Protein AF-A0A1G9V5T9-F1 (afdb_monomer_lite)

Organism: NCBI:txid192904

Radius of gyration: 14.19 Å; chains: 1; bounding box: 43×26×29 Å

InterPro domains:
  IPR032675 Leucine-rich repeat domain superfamily [G3DSA:3.80.10.10] (1-64)

pLDDT: mean 84.59, std 15.14, range [39.44, 97.19]

Foldseek 3Di:
DQPQQAAEDEQALHADELVCLVVVLSNVNHQEYHYENYHYDPVSVVVSCVSCVNHHYHHDDDPVCVVVVQVPDPDDPPVVVVVVPD

Sequence (86 aa):
KNLSNLHTLKVYGTDIGDQSIAVFKNLVKLKSLYLWDTNISEVALQELRKASPVLLIDNGIDSAVQPFFVGADSIPKAGDVEQSIQ

Structure (mmCIF, N/CA/C/O backbone):
data_AF-A0A1G9V5T9-F1
#
_entry.id   AF-A0A1G9V5T9-F1
#
loop_
_atom_site.group_PDB
_atom_site.id
_atom_site.type_symbol
_atom_site.label_atom_id
_atom_site.label_alt_id
_atom_site.label_comp_id
_atom_site.label_asym_id
_atom_site.label_entity_id
_atom_site.label_seq_id
_atom_site.pdbx_PDB_ins_code
_atom_site.Cartn_x
_atom_site.Cartn_y
_atom_site.Cartn_z
_atom_site.occupancy
_atom_site.B_iso_or_equiv
_atom_site.auth_seq_id
_atom_site.auth_comp_id
_atom_site.auth_asym_id
_atom_site.auth_atom_id
_atom_site.pdbx_PDB_model_num
ATOM 1 N N . LYS A 1 1 ? 4.250 -16.696 10.773 1.00 56.12 1 LYS A N 1
ATOM 2 C CA . LYS A 1 1 ? 4.710 -15.716 11.792 1.00 56.12 1 LYS A CA 1
ATOM 3 C C . LYS A 1 1 ? 3.759 -14.526 11.755 1.00 56.12 1 LYS A C 1
ATOM 5 O O . LYS A 1 1 ? 3.489 -14.057 10.661 1.00 56.12 1 LYS A O 1
ATOM 10 N N . ASN A 1 2 ? 3.218 -14.089 12.893 1.00 76.00 2 ASN A N 1
ATOM 11 C CA . ASN A 1 2 ? 2.319 -12.934 12.940 1.00 76.00 2 ASN A CA 1
ATOM 12 C C . ASN A 1 2 ? 3.154 -11.656 13.113 1.00 76.00 2 ASN A C 1
ATOM 14 O O . ASN A 1 2 ? 3.854 -11.517 14.114 1.00 76.00 2 ASN A O 1
ATOM 18 N N . LEU A 1 3 ? 3.120 -10.753 12.133 1.00 87.56 3 LEU A N 1
ATOM 19 C CA . LEU A 1 3 ? 3.860 -9.489 12.158 1.00 87.56 3 LEU A CA 1
ATOM 20 C C . LEU A 1 3 ? 3.039 -8.399 12.866 1.00 87.56 3 LEU A C 1
ATOM 22 O O . LEU A 1 3 ? 2.851 -7.301 12.355 1.00 87.56 3 LEU A O 1
ATOM 26 N N . SER A 1 4 ? 2.541 -8.702 14.066 1.00 85.81 4 SER A N 1
ATOM 27 C CA . SER A 1 4 ? 1.601 -7.854 14.816 1.00 85.81 4 SER A CA 1
ATOM 28 C C . SER A 1 4 ? 2.171 -6.502 15.266 1.00 85.81 4 SER A C 1
ATOM 30 O O . SER A 1 4 ? 1.421 -5.652 15.736 1.00 85.81 4 SER A O 1
ATOM 32 N N . ASN A 1 5 ? 3.484 -6.293 15.126 1.00 91.69 5 ASN A N 1
ATOM 33 C CA . ASN A 1 5 ? 4.176 -5.032 15.410 1.00 91.69 5 ASN A CA 1
ATOM 34 C C . ASN A 1 5 ? 4.702 -4.325 14.150 1.00 91.69 5 ASN A C 1
ATOM 36 O O . ASN A 1 5 ? 5.478 -3.377 14.267 1.00 91.69 5 ASN A O 1
ATOM 40 N N . LEU A 1 6 ? 4.325 -4.787 12.955 1.00 94.00 6 LEU A N 1
ATOM 41 C CA . LEU A 1 6 ? 4.740 -4.156 11.708 1.00 94.00 6 LEU A CA 1
ATOM 42 C C . LEU A 1 6 ? 4.031 -2.813 11.534 1.00 94.00 6 LEU A C 1
ATOM 44 O O . LEU A 1 6 ? 2.809 -2.748 11.609 1.00 94.00 6 LEU A O 1
ATOM 48 N N . HIS A 1 7 ? 4.809 -1.762 11.279 1.00 94.81 7 HIS A N 1
ATOM 49 C CA . HIS A 1 7 ? 4.297 -0.407 11.057 1.00 94.81 7 HIS A CA 1
ATOM 50 C C . HIS A 1 7 ? 4.358 0.013 9.586 1.00 94.81 7 HIS A C 1
ATOM 52 O O . HIS A 1 7 ? 3.470 0.725 9.126 1.00 94.81 7 HIS A O 1
ATOM 58 N N . THR A 1 8 ? 5.359 -0.464 8.847 1.00 92.94 8 THR A N 1
ATOM 59 C CA . THR A 1 8 ? 5.568 -0.131 7.436 1.00 92.94 8 THR A CA 1
ATOM 60 C C . THR A 1 8 ? 5.734 -1.410 6.637 1.00 92.94 8 THR A C 1
ATOM 62 O O . THR A 1 8 ? 6.521 -2.277 7.021 1.00 92.94 8 THR A O 1
ATOM 65 N N . LEU A 1 9 ? 5.013 -1.512 5.524 1.00 93.44 9 LEU A N 1
ATOM 66 C CA . LEU A 1 9 ? 5.113 -2.611 4.576 1.00 93.44 9 LEU A CA 1
ATOM 67 C C . LEU A 1 9 ? 5.273 -2.048 3.162 1.00 93.44 9 LEU A C 1
ATOM 69 O O . LEU A 1 9 ? 4.478 -1.224 2.717 1.00 93.44 9 LEU A O 1
ATOM 73 N N . LYS A 1 10 ? 6.312 -2.503 2.465 1.00 91.62 10 LYS A N 1
ATOM 74 C CA . LYS A 1 10 ? 6.586 -2.181 1.065 1.00 91.62 10 LYS A CA 1
ATOM 75 C C . LYS A 1 10 ? 6.506 -3.477 0.269 1.00 91.62 10 LYS A C 1
ATOM 77 O O . LYS A 1 10 ? 7.227 -4.420 0.579 1.00 91.62 10 LYS A O 1
ATOM 82 N N . VAL A 1 11 ? 5.597 -3.531 -0.694 1.00 92.00 11 VAL A N 1
ATOM 83 C CA . VAL A 1 11 ? 5.334 -4.701 -1.552 1.00 92.00 11 VAL A CA 1
ATOM 84 C C . VAL A 1 11 ? 5.184 -4.290 -3.015 1.00 92.00 11 VAL A C 1
ATOM 86 O O . VAL A 1 11 ? 4.611 -5.019 -3.818 1.00 92.00 11 VAL A O 1
ATOM 89 N N . TYR A 1 12 ? 5.666 -3.103 -3.369 1.00 90.00 12 TYR A N 1
ATOM 90 C CA . TYR A 1 12 ? 5.596 -2.620 -4.735 1.00 90.00 12 TYR A CA 1
ATOM 91 C C . TYR A 1 12 ? 6.404 -3.503 -5.697 1.00 90.00 12 TYR A C 1
ATOM 93 O O . TYR A 1 12 ? 7.425 -4.075 -5.312 1.00 90.00 12 TYR A O 1
ATOM 101 N N . GLY A 1 13 ? 5.953 -3.615 -6.947 1.00 88.00 13 GLY A N 1
ATOM 102 C CA . GLY A 1 13 ? 6.598 -4.459 -7.960 1.00 88.00 13 GLY A CA 1
ATOM 103 C C . GLY A 1 13 ? 6.522 -5.962 -7.669 1.00 88.00 13 GLY A C 1
ATOM 104 O O . GLY A 1 13 ? 7.309 -6.728 -8.223 1.00 88.00 13 GLY A O 1
ATOM 105 N N . THR A 1 14 ? 5.623 -6.390 -6.776 1.00 91.69 14 THR A N 1
ATOM 106 C CA . THR A 1 14 ? 5.373 -7.810 -6.499 1.00 91.69 14 THR A CA 1
ATOM 107 C C . THR A 1 14 ? 4.106 -8.283 -7.203 1.00 91.69 14 THR A C 1
ATOM 109 O O . THR A 1 14 ? 3.118 -7.554 -7.295 1.00 91.69 14 THR A O 1
ATOM 112 N N . ASP A 1 15 ? 4.117 -9.531 -7.676 1.00 93.88 15 ASP A N 1
ATOM 113 C CA . ASP A 1 15 ? 2.955 -10.158 -8.312 1.00 93.88 15 ASP A CA 1
ATOM 114 C C . ASP A 1 15 ? 1.943 -10.638 -7.257 1.00 93.88 15 ASP A C 1
ATOM 116 O O . ASP A 1 15 ? 1.797 -11.826 -6.968 1.00 93.88 15 ASP A O 1
ATOM 120 N N . ILE A 1 16 ? 1.292 -9.676 -6.603 1.00 95.50 16 ILE A N 1
ATOM 121 C CA . ILE A 1 16 ? 0.213 -9.906 -5.640 1.00 95.50 16 ILE A CA 1
ATOM 122 C C . ILE A 1 16 ? -1.100 -9.331 -6.169 1.00 95.50 16 ILE A C 1
ATOM 124 O O . ILE A 1 16 ? -1.111 -8.275 -6.794 1.00 95.50 16 ILE A O 1
ATOM 128 N N . GLY A 1 17 ? -2.212 -10.009 -5.878 1.00 96.00 17 GLY A N 1
ATOM 129 C CA . GLY A 1 17 ? -3.561 -9.577 -6.258 1.00 96.00 17 GLY A CA 1
ATOM 130 C C . GLY A 1 17 ? -4.503 -9.411 -5.067 1.00 96.00 17 GLY A C 1
ATOM 131 O O . GLY A 1 17 ? -4.082 -9.463 -3.908 1.00 96.00 17 GLY A O 1
ATOM 132 N N . ASP A 1 18 ? -5.798 -9.260 -5.346 1.00 97.19 18 ASP A N 1
ATOM 133 C CA . ASP A 1 18 ? -6.856 -8.923 -4.372 1.00 97.19 18 ASP A CA 1
ATOM 134 C C 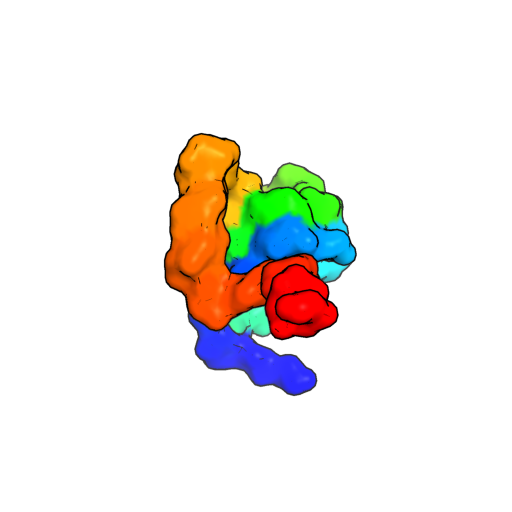. ASP A 1 18 ? -6.926 -9.853 -3.149 1.00 97.19 18 ASP A C 1
ATOM 136 O O . ASP A 1 18 ? -7.319 -9.443 -2.056 1.00 97.19 18 ASP A O 1
ATOM 140 N N . GLN A 1 19 ? -6.471 -11.100 -3.284 1.00 94.88 19 GLN A N 1
ATOM 141 C CA . GLN A 1 19 ? -6.385 -12.058 -2.177 1.00 94.88 19 GLN A CA 1
ATOM 142 C C . GLN A 1 19 ? -5.479 -11.570 -1.028 1.00 94.88 19 GLN A C 1
ATOM 144 O O . GLN A 1 19 ? -5.706 -11.910 0.136 1.00 94.88 19 GLN A O 1
ATOM 149 N N . SER A 1 20 ? -4.479 -10.735 -1.330 1.00 94.25 20 SER A N 1
ATOM 150 C CA . SER A 1 20 ? -3.558 -10.149 -0.346 1.00 94.25 20 SER A CA 1
ATOM 151 C C . SER A 1 20 ? -4.238 -9.190 0.638 1.00 94.25 20 SER A C 1
ATOM 153 O O . SER A 1 20 ? -3.759 -9.030 1.764 1.00 94.25 20 SER A O 1
ATOM 155 N N . ILE A 1 21 ? -5.403 -8.624 0.292 1.00 95.00 21 ILE A N 1
ATOM 156 C CA . ILE A 1 21 ? -6.157 -7.717 1.170 1.00 95.00 21 ILE A CA 1
ATOM 157 C C . ILE A 1 21 ? -6.503 -8.381 2.508 1.00 95.00 21 ILE A C 1
ATOM 159 O O . ILE A 1 21 ? -6.442 -7.733 3.555 1.00 95.00 21 ILE A O 1
ATOM 163 N N . ALA A 1 22 ? -6.825 -9.679 2.503 1.00 92.75 22 AL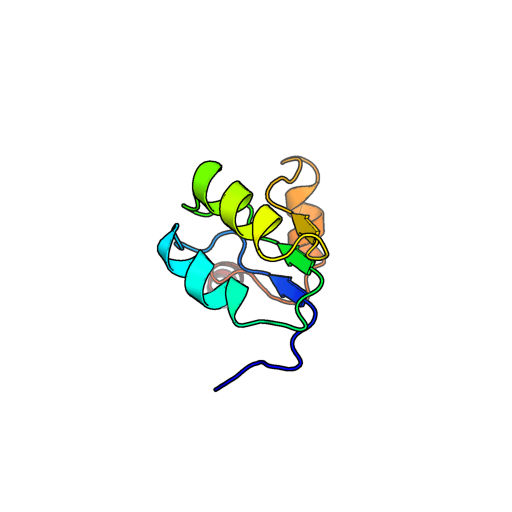A A N 1
ATOM 164 C CA . ALA A 1 22 ? -7.110 -10.425 3.729 1.00 92.75 22 ALA A CA 1
ATOM 165 C C . ALA A 1 22 ? -5.893 -10.474 4.669 1.00 92.75 22 ALA A C 1
ATOM 167 O O . ALA A 1 22 ? -6.041 -10.409 5.889 1.00 92.75 22 ALA A O 1
ATOM 168 N N . VAL A 1 23 ? -4.682 -10.537 4.107 1.00 92.38 23 VAL A N 1
ATOM 169 C CA . VAL A 1 23 ? -3.433 -10.504 4.873 1.00 92.38 23 VAL A CA 1
ATOM 170 C C . VAL A 1 23 ? -3.202 -9.110 5.449 1.00 92.38 23 VAL A C 1
ATOM 172 O O . VAL A 1 23 ? -2.918 -8.994 6.640 1.00 92.38 23 VAL A O 1
ATOM 175 N N . PHE A 1 24 ? -3.385 -8.052 4.654 1.00 93.00 24 PHE A N 1
ATOM 176 C CA . PHE A 1 24 ? -3.180 -6.674 5.114 1.00 93.00 24 PHE A CA 1
ATOM 177 C C . PHE A 1 24 ? -4.142 -6.273 6.234 1.00 93.00 24 PHE A C 1
ATOM 179 O O . PHE A 1 24 ? -3.719 -5.628 7.191 1.00 93.00 24 PHE A O 1
ATOM 186 N N . LYS A 1 25 ? -5.398 -6.736 6.189 1.00 91.19 25 LYS A N 1
ATOM 187 C CA . LYS A 1 25 ? -6.389 -6.516 7.260 1.00 91.19 25 LYS A CA 1
ATOM 188 C C . LYS A 1 25 ? -5.965 -7.117 8.610 1.00 91.19 25 LYS A C 1
ATOM 190 O O . LYS A 1 25 ? -6.349 -6.598 9.653 1.00 91.19 25 LYS A O 1
ATOM 195 N N . ASN A 1 26 ? -5.148 -8.174 8.611 1.00 91.38 26 ASN A N 1
ATOM 196 C CA . ASN A 1 26 ? -4.642 -8.790 9.843 1.00 91.38 26 ASN A CA 1
ATOM 197 C C . ASN A 1 26 ? -3.454 -8.029 10.462 1.00 91.38 26 ASN A C 1
ATOM 199 O O . ASN A 1 26 ? -3.073 -8.299 11.604 1.00 91.38 26 ASN A O 1
ATOM 203 N N . LEU A 1 27 ? -2.862 -7.068 9.745 1.00 93.12 27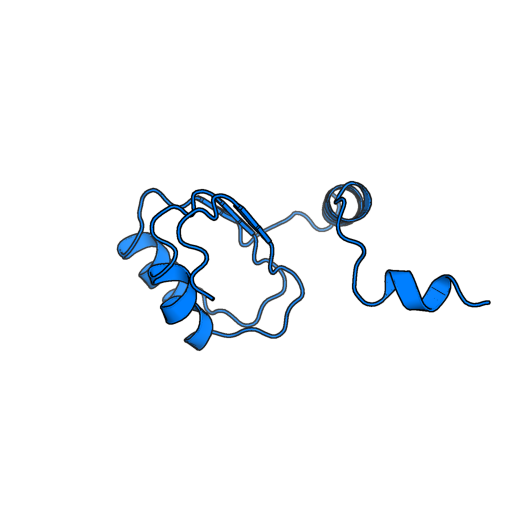 LEU A N 1
ATOM 204 C CA . LEU A 1 27 ? -1.739 -6.259 10.222 1.00 93.12 27 LEU A CA 1
ATOM 205 C C . LEU A 1 27 ? -2.247 -5.034 10.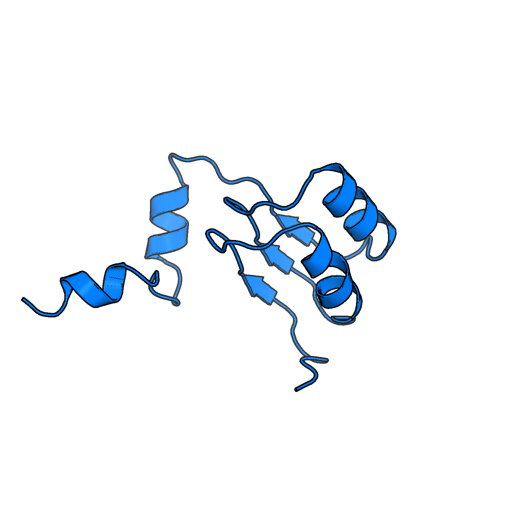994 1.00 93.12 27 LEU A C 1
ATOM 207 O O . LEU A 1 27 ? -2.089 -3.895 10.574 1.00 93.12 27 LEU A O 1
ATOM 211 N N . VAL A 1 28 ? -2.839 -5.273 12.164 1.00 89.75 28 VAL A N 1
ATOM 212 C CA . VAL A 1 28 ? -3.571 -4.260 12.953 1.00 89.75 28 VAL A CA 1
ATOM 213 C C . VAL A 1 28 ? -2.753 -3.038 13.402 1.00 89.75 28 VAL A C 1
ATOM 215 O O . VAL A 1 28 ? -3.332 -2.033 13.801 1.00 89.75 28 VAL A O 1
ATOM 218 N N . LYS A 1 29 ? -1.415 -3.111 13.375 1.00 93.31 29 LYS A N 1
ATOM 219 C CA . LYS A 1 29 ? -0.518 -1.984 13.698 1.00 93.31 29 LYS A CA 1
ATOM 220 C C . LYS A 1 29 ? 0.112 -1.325 12.468 1.00 93.31 29 LYS A C 1
ATOM 222 O O . LYS A 1 29 ? 0.925 -0.411 12.631 1.00 93.31 29 LYS A O 1
ATOM 227 N N . LEU A 1 30 ? -0.250 -1.770 11.264 1.00 95.25 30 LEU A N 1
ATOM 228 C CA . LEU A 1 30 ? 0.280 -1.218 10.028 1.00 95.25 30 LEU A CA 1
ATOM 229 C C . LEU A 1 30 ? -0.208 0.220 9.853 1.00 95.25 30 LEU A C 1
ATOM 231 O O . LEU A 1 30 ? -1.394 0.512 9.979 1.00 95.25 30 LEU A O 1
ATOM 235 N N . LYS A 1 31 ? 0.735 1.117 9.578 1.00 95.75 31 LYS A N 1
ATOM 236 C CA . LYS A 1 31 ? 0.498 2.549 9.383 1.00 95.75 31 LYS A CA 1
ATOM 237 C C . LYS A 1 31 ? 0.732 2.974 7.941 1.00 95.75 31 LYS A C 1
ATOM 239 O O . LYS A 1 31 ? 0.006 3.839 7.466 1.00 95.75 31 LYS A O 1
ATOM 244 N N . SER A 1 32 ? 1.687 2.348 7.253 1.00 94.88 32 SER A N 1
ATOM 245 C CA . SER A 1 32 ? 2.044 2.679 5.871 1.00 94.88 32 SER A CA 1
ATOM 246 C C . SER A 1 32 ? 2.171 1.423 5.014 1.00 94.88 32 SER A C 1
ATOM 248 O O . SER A 1 32 ? 2.910 0.500 5.370 1.00 94.88 32 SER A O 1
ATOM 250 N N . LEU A 1 33 ? 1.478 1.411 3.877 1.00 95.12 33 LEU A N 1
ATOM 251 C CA . LEU A 1 33 ? 1.507 0.352 2.874 1.00 95.12 33 LEU A CA 1
ATOM 252 C C . LEU A 1 33 ? 1.818 0.948 1.496 1.00 95.12 33 LEU A C 1
ATOM 254 O O . LEU A 1 33 ? 1.038 1.752 0.994 1.00 95.12 33 LEU A O 1
ATOM 258 N N . TYR A 1 34 ? 2.927 0.517 0.892 1.00 93.12 34 TYR A N 1
ATOM 259 C CA . TYR A 1 34 ? 3.360 0.917 -0.452 1.00 93.12 34 TYR A CA 1
ATOM 260 C C . TYR A 1 34 ? 3.220 -0.265 -1.413 1.00 93.12 34 TYR A C 1
ATOM 262 O O . TYR A 1 34 ? 3.839 -1.308 -1.178 1.00 93.12 34 TYR A O 1
ATOM 270 N N . LEU A 1 35 ? 2.411 -0.123 -2.464 1.00 93.75 35 LEU A N 1
ATOM 271 C CA . LEU A 1 35 ? 1.995 -1.244 -3.322 1.00 93.75 35 LEU A CA 1
ATOM 272 C C . LEU A 1 35 ? 1.804 -0.885 -4.809 1.00 93.75 35 LEU A C 1
ATOM 274 O O . LEU A 1 35 ? 1.034 -1.549 -5.500 1.00 93.75 35 LEU A O 1
ATOM 278 N N . TRP A 1 36 ? 2.467 0.154 -5.323 1.00 90.69 36 TRP A N 1
ATOM 279 C CA . TRP A 1 36 ? 2.463 0.415 -6.771 1.00 90.69 36 TRP A CA 1
ATOM 280 C C . TRP A 1 36 ? 3.038 -0.774 -7.561 1.00 90.69 36 TRP A C 1
ATOM 282 O O . TRP A 1 36 ? 3.773 -1.597 -7.014 1.00 90.69 36 TRP A O 1
ATOM 292 N N . ASP A 1 37 ? 2.708 -0.871 -8.849 1.00 90.88 37 ASP A N 1
ATOM 293 C CA . ASP A 1 37 ? 3.102 -1.993 -9.714 1.00 90.88 37 ASP A CA 1
ATOM 294 C C . ASP A 1 37 ? 2.704 -3.372 -9.136 1.00 90.88 37 ASP A C 1
ATOM 296 O O . ASP A 1 37 ? 3.506 -4.305 -9.110 1.00 90.88 37 ASP A O 1
ATOM 300 N N . THR A 1 38 ? 1.469 -3.496 -8.631 1.00 94.25 38 THR A N 1
ATOM 301 C CA . THR A 1 38 ? 0.866 -4.768 -8.183 1.00 94.25 38 THR A CA 1
ATOM 302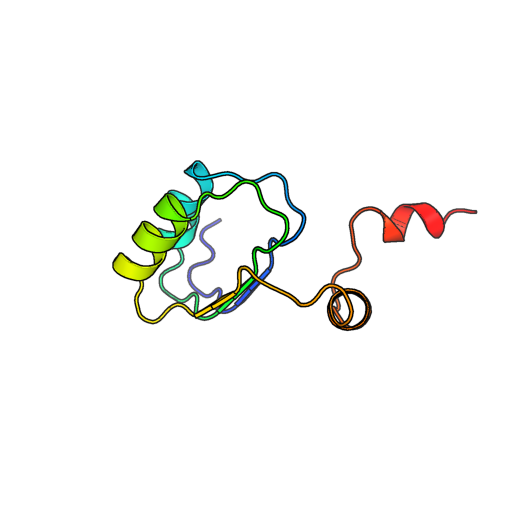 C C . THR A 1 38 ? -0.436 -5.050 -8.940 1.00 94.25 38 THR A C 1
ATOM 304 O O . THR A 1 38 ? -1.005 -4.159 -9.568 1.00 94.25 38 THR A O 1
ATOM 307 N N . ASN A 1 39 ? -0.943 -6.283 -8.855 1.00 96.06 39 ASN A N 1
ATOM 308 C CA . ASN A 1 39 ? -2.189 -6.722 -9.497 1.00 96.06 39 ASN A CA 1
ATOM 309 C C . ASN A 1 39 ? -3.425 -6.547 -8.592 1.00 96.06 39 ASN A C 1
ATOM 311 O O . ASN A 1 39 ? -4.422 -7.256 -8.745 1.00 96.06 39 ASN A O 1
ATOM 315 N N . ILE A 1 40 ? -3.362 -5.632 -7.619 1.00 96.25 40 ILE A N 1
ATOM 316 C CA . ILE A 1 40 ? -4.477 -5.327 -6.716 1.00 96.25 40 ILE A CA 1
ATOM 317 C C . ILE A 1 40 ? -5.409 -4.310 -7.382 1.00 96.25 40 ILE A C 1
ATOM 319 O O . ILE A 1 40 ? -4.986 -3.231 -7.794 1.00 96.25 40 ILE A O 1
ATOM 323 N N . SER A 1 41 ? -6.694 -4.639 -7.458 1.00 95.94 41 SER A N 1
ATOM 324 C CA . SER A 1 41 ? -7.725 -3.788 -8.039 1.00 95.94 41 SER A CA 1
ATOM 325 C C . SER A 1 41 ? -8.076 -2.596 -7.145 1.00 95.94 41 SER A C 1
ATOM 327 O O . SER A 1 41 ? -8.027 -2.657 -5.914 1.00 95.94 41 SER A O 1
ATOM 329 N N . GLU A 1 42 ? -8.530 -1.501 -7.760 1.00 93.88 42 GLU A N 1
ATOM 330 C CA . GLU A 1 42 ? -9.000 -0.320 -7.022 1.00 93.88 42 GLU A CA 1
ATOM 331 C C . GLU A 1 42 ? -10.181 -0.656 -6.092 1.00 93.88 42 GLU A C 1
ATOM 333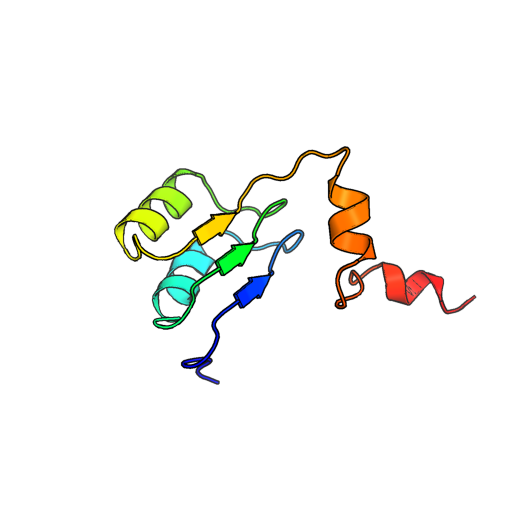 O O . GLU A 1 42 ? -10.289 -0.116 -4.992 1.00 93.88 42 GLU A O 1
ATOM 338 N N . VAL A 1 43 ? -11.039 -1.604 -6.485 1.00 96.12 43 VAL A N 1
ATOM 339 C CA . VAL A 1 43 ? -12.155 -2.080 -5.650 1.00 96.12 43 VAL A CA 1
ATOM 340 C C . VAL A 1 43 ? -11.626 -2.707 -4.359 1.00 96.12 43 VAL A C 1
ATOM 342 O O . VAL A 1 43 ? -12.074 -2.353 -3.266 1.00 96.12 43 VAL A O 1
ATOM 345 N N . ALA A 1 44 ? -10.628 -3.582 -4.469 1.00 95.75 44 ALA A N 1
ATOM 346 C CA . ALA A 1 44 ? -9.997 -4.234 -3.330 1.00 95.75 44 ALA A CA 1
ATOM 347 C C . ALA A 1 44 ? -9.273 -3.225 -2.412 1.00 95.75 44 ALA A C 1
ATOM 349 O O . ALA A 1 44 ? -9.338 -3.331 -1.181 1.00 95.75 44 ALA A O 1
ATOM 350 N N . LEU A 1 45 ? -8.659 -2.182 -2.983 1.00 95.19 45 LEU A N 1
ATOM 351 C CA . LEU A 1 45 ? -8.067 -1.085 -2.210 1.00 95.19 45 LEU A CA 1
ATOM 352 C C . LEU A 1 45 ? -9.113 -0.262 -1.462 1.00 95.19 45 LEU A C 1
ATOM 354 O O . LEU A 1 45 ? -8.903 0.072 -0.295 1.00 95.19 45 LEU A O 1
ATOM 358 N N . GLN A 1 46 ? -10.257 0.030 -2.077 1.00 94.69 46 GLN A N 1
ATOM 359 C CA . GLN A 1 46 ? -11.354 0.714 -1.393 1.00 94.69 46 GLN A CA 1
ATOM 360 C C . GLN A 1 46 ? -11.891 -0.102 -0.216 1.00 94.69 46 GLN A C 1
ATOM 362 O O . GLN A 1 46 ? -12.183 0.463 0.841 1.00 94.69 46 GLN A O 1
ATOM 367 N N . GLU A 1 47 ? -11.988 -1.426 -0.352 1.00 95.12 47 GLU A N 1
ATOM 368 C CA . GLU A 1 47 ? -12.333 -2.292 0.777 1.00 95.12 47 GLU A CA 1
ATOM 369 C C . GLU A 1 47 ? -11.304 -2.214 1.908 1.00 95.12 47 GLU A C 1
ATOM 371 O O . GLU A 1 47 ? -11.683 -2.177 3.082 1.00 95.12 47 GLU A O 1
ATOM 376 N N . LEU A 1 48 ? -10.009 -2.173 1.581 1.00 94.56 48 LEU A N 1
ATOM 377 C CA . LEU A 1 48 ? -8.952 -2.034 2.579 1.00 94.56 48 LEU A CA 1
ATOM 378 C C . LEU A 1 48 ? -9.014 -0.671 3.282 1.00 94.56 48 LEU A C 1
ATOM 380 O O . LEU A 1 48 ? -8.942 -0.625 4.509 1.00 94.56 48 LEU A O 1
ATOM 384 N N . ARG A 1 49 ? -9.244 0.419 2.536 1.00 94.00 49 ARG A N 1
ATOM 385 C CA . ARG A 1 49 ? -9.446 1.772 3.092 1.00 94.00 49 ARG A CA 1
ATOM 386 C C . ARG A 1 49 ? -10.642 1.819 4.047 1.00 94.00 49 ARG A C 1
ATOM 388 O O . ARG A 1 49 ? -10.557 2.447 5.097 1.00 94.00 49 ARG A O 1
ATOM 395 N N . LYS A 1 50 ? -11.740 1.125 3.723 1.00 93.69 50 LYS A N 1
ATOM 396 C CA . LYS A 1 50 ? -12.915 1.013 4.609 1.00 93.69 50 LYS A CA 1
ATOM 397 C C . LYS A 1 50 ? -12.616 0.211 5.875 1.00 93.69 50 LYS A C 1
ATOM 399 O O . LYS A 1 50 ? -13.072 0.584 6.950 1.00 93.69 50 LYS A O 1
ATOM 404 N N . ALA A 1 51 ? -11.866 -0.883 5.755 1.00 92.81 51 ALA A N 1
ATOM 405 C CA . ALA A 1 51 ? -11.519 -1.739 6.889 1.00 92.81 51 ALA A CA 1
ATOM 406 C C . ALA A 1 51 ? -10.457 -1.118 7.812 1.00 92.81 51 ALA A C 1
ATOM 408 O O . ALA A 1 51 ? -10.407 -1.434 8.999 1.00 92.81 51 ALA A O 1
ATOM 409 N N . SER A 1 52 ? -9.584 -0.261 7.285 1.00 90.12 52 SER A N 1
ATOM 410 C CA . SER A 1 52 ? -8.522 0.407 8.041 1.00 90.12 52 SER A CA 1
ATOM 411 C C . SER A 1 52 ? -8.360 1.856 7.574 1.00 90.12 52 SER A C 1
ATOM 413 O O . SER A 1 52 ? -7.426 2.168 6.841 1.00 90.12 52 SER A O 1
ATOM 415 N N . PRO A 1 53 ? -9.237 2.772 8.026 1.00 90.69 53 PRO A N 1
ATOM 416 C CA . PRO A 1 53 ? -9.219 4.174 7.596 1.00 90.69 53 PRO A CA 1
ATOM 417 C C . PRO A 1 53 ? -7.977 4.948 8.062 1.00 90.69 53 PRO A C 1
ATOM 419 O O . PRO A 1 53 ? -7.677 6.010 7.529 1.00 90.69 53 PRO A O 1
ATOM 422 N N . VAL A 1 54 ? -7.251 4.424 9.055 1.00 91.12 54 VAL A N 1
ATOM 423 C CA . VAL A 1 54 ? -5.990 4.997 9.556 1.00 91.12 54 VAL A CA 1
ATOM 424 C C . VAL A 1 54 ? -4.759 4.539 8.766 1.00 91.12 54 VAL A C 1
ATOM 426 O O . VAL A 1 54 ? -3.677 5.083 8.971 1.00 91.12 54 VAL A O 1
ATOM 429 N N . LEU A 1 55 ? -4.900 3.527 7.902 1.00 94.19 55 LEU A N 1
ATOM 430 C CA . LEU A 1 55 ? -3.798 2.991 7.109 1.00 94.19 55 LEU A CA 1
ATOM 431 C C . LEU A 1 55 ? -3.524 3.917 5.922 1.00 94.19 55 LEU A C 1
ATOM 433 O O . LEU A 1 55 ? -4.386 4.130 5.068 1.00 94.19 55 LEU A O 1
ATOM 437 N N . LEU A 1 56 ? -2.298 4.428 5.843 1.00 94.69 56 LEU A N 1
ATOM 438 C CA . LEU A 1 56 ? -1.825 5.162 4.679 1.00 94.69 56 LEU A CA 1
ATOM 439 C C . LEU A 1 56 ? -1.500 4.161 3.575 1.00 94.69 56 LEU A C 1
ATOM 441 O O . LEU A 1 56 ? -0.570 3.364 3.700 1.00 94.69 56 LEU A O 1
ATOM 445 N N . ILE A 1 57 ? -2.296 4.199 2.512 1.00 94.12 57 ILE A N 1
ATOM 446 C CA . ILE A 1 57 ? -2.134 3.348 1.336 1.00 94.12 57 ILE A CA 1
ATOM 447 C C . ILE A 1 57 ? -1.617 4.208 0.194 1.00 94.12 57 ILE A C 1
ATOM 449 O O . ILE A 1 57 ? -2.343 5.079 -0.298 1.00 94.12 57 ILE A O 1
ATOM 453 N N . ASP A 1 58 ? -0.390 3.910 -0.212 1.00 91.56 58 ASP A N 1
ATOM 454 C CA . ASP A 1 58 ? 0.296 4.490 -1.352 1.00 91.56 58 ASP A CA 1
ATOM 455 C C . ASP A 1 58 ? 0.338 3.461 -2.493 1.00 91.56 58 ASP A C 1
ATOM 457 O O . ASP A 1 58 ? 1.035 2.442 -2.437 1.00 91.56 58 ASP A O 1
ATOM 461 N N . ASN A 1 59 ? -0.483 3.710 -3.508 1.00 89.31 59 ASN A N 1
ATOM 462 C CA . ASN A 1 59 ? -0.617 2.892 -4.708 1.00 89.31 59 ASN A CA 1
ATOM 463 C C . ASN A 1 59 ? -0.215 3.653 -5.981 1.00 89.31 59 ASN A C 1
ATOM 465 O O . ASN A 1 59 ? -0.547 3.203 -7.075 1.00 89.31 59 ASN A O 1
ATOM 469 N N . GLY A 1 60 ? 0.472 4.795 -5.857 1.00 85.94 60 GLY A N 1
ATOM 470 C CA . GLY A 1 60 ? 0.807 5.639 -6.999 1.00 85.94 60 GLY A CA 1
ATOM 471 C C . GLY A 1 60 ? 2.102 6.408 -6.787 1.00 85.94 60 GLY A C 1
ATOM 472 O O . GLY A 1 60 ? 2.241 7.159 -5.830 1.00 85.94 60 GLY A O 1
ATOM 473 N N . ILE A 1 61 ? 3.029 6.262 -7.729 1.00 83.19 61 ILE A N 1
ATOM 474 C CA . ILE A 1 61 ? 4.290 6.997 -7.751 1.00 83.19 61 ILE A CA 1
ATOM 475 C C . ILE A 1 61 ? 4.496 7.608 -9.134 1.00 83.19 61 ILE A C 1
ATOM 477 O O . ILE A 1 61 ? 4.189 6.982 -10.147 1.00 83.19 61 ILE A O 1
ATOM 481 N N . ASP A 1 62 ? 4.999 8.840 -9.181 1.00 86.88 62 ASP A N 1
ATOM 482 C CA . ASP A 1 62 ? 5.390 9.455 -10.448 1.00 86.88 62 ASP A CA 1
ATOM 483 C C . ASP A 1 62 ? 6.593 8.685 -11.018 1.00 86.88 62 ASP A C 1
ATOM 485 O O . ASP A 1 62 ? 7.605 8.483 -10.340 1.00 86.88 62 ASP A O 1
ATOM 489 N N . SER A 1 63 ? 6.494 8.230 -12.267 1.00 83.12 63 SER A N 1
ATOM 490 C CA . SER A 1 63 ? 7.551 7.456 -12.922 1.00 83.12 63 SER A CA 1
ATOM 491 C C . SER A 1 63 ? 8.887 8.207 -12.989 1.00 83.12 63 SER A C 1
ATOM 493 O O . SER A 1 63 ? 9.937 7.571 -13.025 1.00 83.12 63 SER A O 1
ATOM 495 N N . ALA A 1 64 ? 8.878 9.544 -12.963 1.00 87.25 64 ALA A N 1
ATOM 496 C CA . ALA A 1 64 ? 10.088 10.356 -12.899 1.00 87.25 64 ALA A CA 1
ATOM 497 C C . ALA A 1 64 ? 10.756 10.313 -11.515 1.00 87.25 64 ALA A C 1
ATOM 499 O O . ALA A 1 64 ? 11.978 10.428 -11.429 1.00 87.25 64 ALA A O 1
ATOM 500 N N . VAL A 1 65 ? 9.988 10.128 -10.431 1.00 84.44 65 VAL A N 1
ATOM 501 C CA . VAL A 1 65 ? 10.535 10.060 -9.061 1.00 84.44 65 VAL A CA 1
ATOM 502 C C . VAL A 1 65 ? 10.801 8.627 -8.599 1.00 84.44 65 VAL A C 1
ATOM 504 O O . VAL A 1 65 ? 11.649 8.406 -7.734 1.00 84.44 65 VAL A O 1
ATOM 507 N N . GLN A 1 66 ? 10.122 7.646 -9.197 1.00 83.69 66 GLN A N 1
ATOM 508 C CA . GLN A 1 66 ? 10.228 6.229 -8.850 1.00 83.69 66 GLN A CA 1
ATOM 509 C C . GLN A 1 66 ? 11.677 5.705 -8.781 1.00 83.69 66 GLN A C 1
ATOM 511 O O . GLN A 1 66 ? 11.993 5.029 -7.798 1.00 83.69 66 GLN A O 1
ATOM 516 N N . PRO A 1 67 ? 12.592 6.024 -9.723 1.00 81.81 67 PRO A N 1
ATOM 517 C CA . PRO A 1 67 ? 13.974 5.548 -9.656 1.00 81.81 67 PRO A CA 1
ATOM 518 C C . PRO A 1 67 ? 14.719 6.036 -8.410 1.00 81.81 67 PRO A C 1
ATOM 520 O O . PRO A 1 67 ? 15.519 5.293 -7.849 1.00 81.81 67 PRO A O 1
ATOM 523 N N . PHE A 1 68 ? 14.429 7.253 -7.940 1.00 82.75 68 PHE A N 1
ATOM 524 C CA . PHE A 1 68 ? 15.058 7.815 -6.745 1.00 82.75 68 PHE A CA 1
ATOM 525 C C . PHE A 1 68 ? 14.551 7.141 -5.473 1.00 82.75 68 PHE A C 1
ATOM 527 O O . PHE A 1 68 ? 15.347 6.815 -4.599 1.00 82.75 68 PHE A O 1
ATOM 534 N N . PHE A 1 69 ? 13.240 6.897 -5.377 1.00 76.69 69 PHE A N 1
ATOM 535 C CA . PHE A 1 69 ? 12.656 6.208 -4.224 1.00 76.69 69 PHE A CA 1
ATOM 536 C C . PHE A 1 69 ? 13.149 4.773 -4.101 1.00 76.69 69 PHE A C 1
ATOM 538 O O . PHE A 1 69 ? 13.468 4.339 -3.000 1.00 76.69 69 PHE A O 1
ATOM 545 N N . VAL A 1 70 ? 13.234 4.059 -5.224 1.00 76.38 70 VAL A N 1
ATOM 546 C CA . VAL A 1 70 ? 13.786 2.704 -5.264 1.00 76.38 70 VAL A CA 1
ATOM 547 C C . VAL A 1 70 ? 15.278 2.722 -4.945 1.00 76.38 70 VAL A C 1
ATOM 549 O O . VAL A 1 70 ? 15.720 1.955 -4.102 1.00 76.38 70 VAL A O 1
ATOM 552 N N . GLY A 1 71 ? 16.058 3.594 -5.591 1.00 77.81 71 GLY A N 1
ATOM 553 C CA . GLY A 1 71 ? 17.510 3.648 -5.399 1.00 77.81 71 GLY A CA 1
ATOM 554 C C . GLY A 1 71 ? 17.932 4.095 -3.996 1.00 77.81 71 GLY A C 1
ATOM 555 O O . GLY A 1 71 ? 18.997 3.711 -3.526 1.00 77.81 71 GLY A O 1
ATOM 556 N N . ALA A 1 72 ? 17.099 4.886 -3.314 1.00 78.56 72 ALA A N 1
ATOM 557 C CA . ALA A 1 72 ? 17.288 5.260 -1.914 1.00 78.56 72 ALA A CA 1
ATOM 558 C C . ALA A 1 72 ? 16.675 4.247 -0.929 1.00 78.56 72 ALA A C 1
ATOM 560 O O . ALA A 1 72 ? 16.853 4.391 0.285 1.00 78.56 72 ALA A O 1
ATOM 561 N N . ASP A 1 73 ? 15.935 3.246 -1.414 1.00 75.25 73 ASP A N 1
ATOM 562 C CA . ASP A 1 73 ? 15.415 2.190 -0.560 1.00 75.25 73 ASP A CA 1
ATOM 563 C C . ASP A 1 73 ? 16.562 1.287 -0.109 1.00 75.25 73 ASP A C 1
ATOM 565 O O . ASP A 1 73 ? 17.443 0.915 -0.879 1.00 75.25 73 ASP A O 1
ATOM 569 N N . SER A 1 74 ? 16.548 0.889 1.159 1.00 70.31 74 SER A N 1
ATOM 570 C CA . SER A 1 74 ? 17.561 -0.033 1.689 1.00 70.31 74 SER A CA 1
ATOM 571 C C . SER A 1 74 ? 17.335 -1.480 1.231 1.00 70.31 74 SER A C 1
ATOM 573 O O . SER A 1 74 ? 18.087 -2.370 1.623 1.00 70.31 74 SER A O 1
ATOM 575 N N . ILE A 1 75 ? 16.276 -1.725 0.455 1.00 62.84 75 ILE A N 1
ATOM 576 C CA . ILE A 1 75 ? 15.895 -3.032 -0.070 1.00 62.84 75 ILE A CA 1
ATOM 577 C C . ILE A 1 75 ? 16.233 -3.048 -1.569 1.00 62.84 75 ILE A C 1
ATOM 579 O O . ILE A 1 75 ? 15.520 -2.410 -2.342 1.00 62.84 75 ILE A O 1
ATOM 583 N N . PRO A 1 76 ? 17.292 -3.762 -1.993 1.00 57.25 76 PRO A N 1
ATOM 584 C CA . PRO A 1 76 ? 17.601 -3.913 -3.410 1.00 57.25 76 PRO A CA 1
ATOM 585 C C . PRO A 1 76 ? 16.451 -4.627 -4.127 1.00 57.25 76 PRO A C 1
ATOM 587 O O . PRO A 1 76 ? 15.838 -5.541 -3.561 1.00 57.25 76 PRO A O 1
ATOM 590 N N . LYS A 1 77 ? 16.150 -4.245 -5.376 1.00 60.09 77 LYS A N 1
ATOM 591 C CA . LYS A 1 77 ? 15.181 -5.010 -6.170 1.00 60.09 77 LYS A CA 1
ATOM 592 C C . LYS A 1 77 ? 15.744 -6.405 -6.418 1.00 60.09 77 LYS A C 1
ATOM 594 O O . LYS A 1 77 ? 16.951 -6.586 -6.557 1.00 60.09 77 LYS A O 1
ATOM 599 N N . ALA A 1 78 ? 14.857 -7.390 -6.549 1.00 55.66 78 ALA A N 1
ATOM 600 C CA . ALA A 1 78 ? 15.244 -8.774 -6.824 1.00 55.66 78 ALA A CA 1
ATOM 601 C C . ALA A 1 78 ? 16.134 -8.928 -8.083 1.00 55.66 78 ALA A C 1
ATOM 603 O O . ALA A 1 78 ? 16.887 -9.890 -8.157 1.00 55.66 78 ALA A O 1
ATOM 604 N N . GLY A 1 79 ? 16.104 -7.967 -9.020 1.00 52.50 79 GLY A N 1
ATOM 605 C CA . GLY A 1 79 ? 16.977 -7.926 -10.204 1.00 52.50 79 GLY A CA 1
ATOM 606 C C . GLY A 1 79 ? 18.288 -7.138 -10.052 1.00 52.50 79 GLY A C 1
ATOM 607 O O . GLY A 1 79 ? 19.191 -7.319 -10.864 1.00 52.50 79 GLY A O 1
ATOM 608 N N . ASP A 1 80 ? 18.445 -6.307 -9.016 1.00 56.62 80 ASP A N 1
ATOM 609 C CA . ASP A 1 80 ? 19.681 -5.528 -8.803 1.00 56.62 80 ASP A CA 1
ATOM 610 C C . ASP A 1 80 ? 20.827 -6.419 -8.283 1.00 56.62 80 ASP A C 1
ATOM 612 O O . ASP A 1 80 ? 22.008 -6.103 -8.430 1.00 56.62 80 ASP A O 1
ATOM 616 N N . VAL A 1 81 ? 20.484 -7.575 -7.703 1.00 53.56 81 VAL A N 1
ATOM 617 C CA . VAL A 1 81 ? 21.453 -8.546 -7.174 1.00 53.56 81 VAL A CA 1
ATOM 618 C C . VAL A 1 81 ? 22.088 -9.383 -8.295 1.00 53.56 81 VAL A C 1
ATOM 620 O O . VAL A 1 81 ? 23.241 -9.790 -8.170 1.00 53.56 81 VAL A O 1
ATOM 623 N N . GLU A 1 82 ? 21.391 -9.598 -9.419 1.00 44.38 82 GLU A N 1
ATOM 624 C CA . GLU A 1 82 ? 21.903 -10.400 -10.545 1.00 44.38 82 GLU A CA 1
ATOM 625 C C . GLU A 1 82 ? 22.965 -9.670 -11.383 1.00 44.38 82 GLU A C 1
ATOM 627 O O . GLU A 1 82 ? 23.820 -10.322 -11.978 1.00 44.38 82 GLU A O 1
ATOM 632 N N . GLN A 1 83 ? 22.987 -8.332 -11.394 1.00 46.97 83 GLN A N 1
ATOM 633 C CA . GLN A 1 83 ? 24.004 -7.565 -12.133 1.00 46.97 83 GLN A CA 1
ATOM 634 C C . GLN A 1 83 ? 25.329 -7.388 -11.374 1.00 46.97 83 GLN A C 1
ATOM 636 O O . GLN A 1 83 ? 26.282 -6.852 -11.930 1.00 46.97 83 GLN A O 1
ATOM 641 N N . SER A 1 84 ? 25.415 -7.853 -10.123 1.00 42.75 84 SER A N 1
ATOM 642 C CA . SER A 1 84 ? 26.632 -7.756 -9.298 1.00 42.75 84 SER A CA 1
ATOM 643 C C . SER A 1 84 ? 27.525 -9.008 -9.360 1.00 42.75 84 SER A C 1
ATOM 645 O O . SER A 1 84 ? 28.500 -9.097 -8.617 1.00 42.75 84 SER A O 1
ATOM 647 N N . ILE A 1 85 ? 27.200 -9.980 -10.225 1.00 45.47 85 ILE A N 1
ATOM 648 C CA . ILE A 1 85 ? 28.006 -11.191 -10.477 1.00 45.47 85 ILE A CA 1
ATOM 649 C C . ILE A 1 85 ? 28.442 -11.244 -11.954 1.00 45.47 85 ILE A C 1
ATOM 651 O O . ILE A 1 85 ? 28.220 -12.237 -12.649 1.00 45.47 85 ILE A O 1
ATOM 655 N N . GLN A 1 86 ? 29.064 -10.167 -12.441 1.00 39.44 86 GLN A N 1
ATOM 656 C CA . GLN A 1 86 ? 29.981 -10.209 -13.587 1.00 39.44 86 GLN A CA 1
ATOM 657 C C . GLN A 1 86 ? 31.286 -9.500 -13.248 1.00 39.44 86 GLN A C 1
ATOM 659 O O . GLN A 1 86 ? 31.221 -8.417 -12.626 1.00 39.44 86 GLN A O 1
#

Secondary structure (DSSP, 8-state):
---TT--EEE-TTS--BGGGHHHHHT-TT--EEE--SSB--HHHHHHHHHH-TTSEEE----TTTHHHHHHTSSS--TTTTGGG--